Protein AF-A0A821SKN1-F1 (afdb_monomer)

Organism: NCBI:txid345717

Sequence (103 aa):
MKLEERPFDKVLLDYYMDLTEGKFTIPIIHAIRTGKGEAVSSILKQRTTNLDLKRYCVSLLEGLGSLEYTRKIIRDLEAHLRSEIRRLGGNPLMDAVLDQYRV

Secondary structure (DSSP, 8-state):
------HHHHHHHTTTHHHHHT---HHHHHHHHTT--HHHHHHHHTT---HHHHHHHHHHHHHTTHHHHHHHHHHHHHHHHHHHHHHTT--HHHHHHHHHT--

Radius of gyration: 18.53 Å; Cα contacts (8 Å, |Δi|>4): 75; chains: 1; bounding box: 37×19×65 Å

pLDDT: mean 88.81, std 14.24, range [37.12, 98.19]

Mean predicted aligned error: 6.54 Å

Nearest PDB structures (foldseek):
  2q80-assembly1_D  TM=9.746E-01  e=7.724E-05  Homo sapiens
  2q80-assembly1_F  TM=8.797E-01  e=4.209E-05  Homo sapiens
  6r4v-assembly1_E  TM=8.839E-01  e=5.547E-05  Homo sapiens
  6r4v-assembly1_F  TM=9.646E-01  e=1.868E-04  Homo sapiens
  6r4v-assembly1_A  TM=9.672E-01  e=5.633E-04  Homo sapiens

Structure (mmCIF, N/CA/C/O backbone):
data_AF-A0A821SKN1-F1
#
_entry.id   AF-A0A821SKN1-F1
#
loop_
_atom_site.group_PDB
_atom_site.id
_atom_site.type_symbol
_atom_site.label_atom_id
_atom_site.label_alt_id
_atom_site.label_comp_id
_atom_site.label_asym_id
_atom_site.label_entity_id
_atom_site.label_seq_id
_atom_site.pdbx_PDB_ins_code
_atom_site.Cartn_x
_atom_site.Cartn_y
_atom_site.Cartn_z
_atom_site.occupancy
_atom_site.B_iso_or_equiv
_atom_site.auth_seq_id
_atom_site.auth_comp_id
_atom_site.auth_asym_id
_atom_site.auth_atom_id
_atom_site.pdbx_PDB_model_num
ATOM 1 N N . MET A 1 1 ? 10.696 -0.389 40.135 1.00 37.12 1 MET A N 1
ATOM 2 C CA . MET A 1 1 ? 11.145 -1.633 39.478 1.00 37.12 1 MET A CA 1
ATOM 3 C C . MET A 1 1 ? 10.963 -1.432 37.981 1.00 37.12 1 MET A C 1
ATOM 5 O O . MET A 1 1 ? 9.829 -1.419 37.524 1.00 37.12 1 MET A O 1
ATOM 9 N N . LYS A 1 2 ? 12.036 -1.096 37.251 1.00 41.16 2 LYS A N 1
ATOM 10 C CA . LYS A 1 2 ? 11.967 -0.942 35.791 1.00 41.16 2 LYS A CA 1
ATOM 11 C C . LYS A 1 2 ? 11.805 -2.347 35.215 1.00 41.16 2 LYS A C 1
ATOM 13 O O . LYS A 1 2 ? 12.663 -3.187 35.456 1.00 41.16 2 LYS A O 1
ATOM 18 N N . LEU A 1 3 ? 10.678 -2.608 34.562 1.00 49.41 3 LEU A N 1
ATOM 19 C CA . LEU A 1 3 ? 10.502 -3.818 33.769 1.00 49.41 3 LEU A CA 1
ATOM 20 C C . LEU A 1 3 ? 11.502 -3.714 32.616 1.00 49.41 3 LEU A C 1
ATOM 22 O O . LEU A 1 3 ? 11.364 -2.840 31.764 1.00 49.41 3 LEU A O 1
ATOM 26 N N . GLU A 1 4 ? 12.557 -4.523 32.649 1.00 54.09 4 GLU A N 1
ATOM 27 C CA . GLU A 1 4 ? 13.433 -4.688 31.494 1.00 54.09 4 GLU A CA 1
ATOM 28 C C . GLU A 1 4 ? 12.619 -5.377 30.394 1.00 54.09 4 GLU A C 1
ATOM 30 O O . GLU A 1 4 ? 12.164 -6.511 30.554 1.00 54.09 4 GLU A O 1
ATOM 35 N N . GLU A 1 5 ? 12.364 -4.647 29.308 1.00 55.06 5 GLU A N 1
ATOM 36 C CA . GLU A 1 5 ? 11.659 -5.153 28.130 1.00 55.06 5 GLU A CA 1
ATOM 37 C C . GLU A 1 5 ? 12.437 -6.331 27.532 1.00 55.06 5 GLU A C 1
ATOM 39 O O . GLU A 1 5 ? 13.646 -6.237 27.295 1.00 55.06 5 GLU A O 1
ATOM 44 N N . ARG A 1 6 ? 11.763 -7.465 27.291 1.00 56.16 6 ARG A N 1
ATOM 45 C CA . ARG A 1 6 ? 12.437 -8.644 26.740 1.00 56.16 6 ARG A CA 1
ATOM 46 C C . ARG A 1 6 ? 12.810 -8.379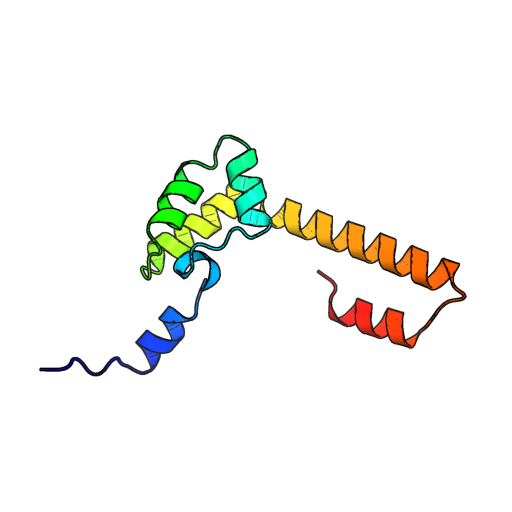 25.277 1.00 56.16 6 ARG A C 1
ATOM 48 O O . ARG A 1 6 ? 12.047 -7.728 24.567 1.00 56.16 6 ARG A O 1
ATOM 55 N N . PRO A 1 7 ? 13.923 -8.935 24.765 1.00 55.56 7 PRO A N 1
ATOM 56 C CA . PRO A 1 7 ? 14.363 -8.714 23.381 1.00 55.56 7 PRO A CA 1
ATOM 57 C C . PRO A 1 7 ? 13.280 -9.001 22.326 1.00 55.56 7 PRO A C 1
ATOM 59 O O . PRO A 1 7 ? 13.195 -8.306 21.318 1.00 55.56 7 PRO A O 1
ATOM 62 N N . PHE A 1 8 ? 12.415 -9.987 22.588 1.00 56.28 8 PHE A N 1
ATOM 63 C CA . PHE A 1 8 ? 11.263 -10.328 21.747 1.00 56.28 8 PHE A CA 1
ATOM 64 C C . PHE A 1 8 ? 10.155 -9.264 21.743 1.00 56.28 8 PHE A C 1
ATOM 66 O O . PHE A 1 8 ? 9.527 -9.056 20.705 1.00 56.28 8 PHE A O 1
ATOM 73 N N . ASP A 1 9 ? 9.936 -8.570 22.863 1.00 55.41 9 ASP A N 1
ATOM 74 C CA . ASP A 1 9 ? 8.920 -7.515 22.977 1.00 55.41 9 ASP A CA 1
ATOM 75 C C . ASP A 1 9 ? 9.283 -6.323 22.071 1.00 55.41 9 ASP A C 1
ATOM 77 O O . ASP A 1 9 ? 8.412 -5.700 21.464 1.00 55.41 9 ASP A O 1
ATOM 81 N N . LYS A 1 10 ? 10.588 -6.081 21.884 1.00 57.81 10 LYS A N 1
ATOM 82 C CA . LYS A 1 10 ? 11.123 -5.048 20.990 1.00 57.81 10 LYS A CA 1
ATOM 83 C C . LYS A 1 10 ? 10.910 -5.375 19.507 1.00 57.81 10 LYS A C 1
ATOM 85 O O . LYS A 1 10 ? 10.493 -4.515 18.746 1.00 57.81 10 LYS A O 1
ATOM 90 N N . VAL A 1 11 ? 11.114 -6.633 19.107 1.00 59.44 11 VAL A N 1
ATOM 91 C CA . VAL A 1 11 ? 10.916 -7.076 17.711 1.00 59.44 11 VAL A CA 1
ATOM 92 C C . VAL A 1 11 ? 9.446 -6.991 17.291 1.00 59.44 11 VAL A C 1
ATOM 94 O O . VAL A 1 11 ? 9.147 -6.656 16.150 1.00 59.44 11 VAL A O 1
ATOM 97 N N . LEU A 1 12 ? 8.507 -7.273 18.198 1.00 59.38 12 LEU A N 1
ATOM 98 C CA . LEU A 1 12 ? 7.072 -7.143 17.916 1.00 59.38 12 LEU A CA 1
ATOM 99 C C . LEU A 1 12 ? 6.602 -5.683 17.879 1.00 59.38 12 LEU A C 1
ATOM 101 O O . LEU A 1 12 ? 5.630 -5.378 17.181 1.00 59.38 12 LEU A O 1
ATOM 105 N N . LEU A 1 13 ? 7.297 -4.782 18.581 1.00 62.22 13 LEU A N 1
ATOM 106 C CA . LEU A 1 13 ? 7.052 -3.342 18.502 1.00 62.22 13 LEU A CA 1
ATOM 107 C C . LEU A 1 13 ? 7.288 -2.812 17.078 1.00 62.22 13 LEU A C 1
ATOM 109 O O . LEU A 1 13 ? 6.498 -1.994 16.600 1.00 62.22 13 LEU A O 1
ATOM 113 N N . ASP A 1 14 ? 8.295 -3.357 16.390 1.00 73.44 14 ASP A N 1
ATOM 114 C CA . ASP A 1 14 ? 8.714 -2.952 15.042 1.00 73.44 14 ASP A CA 1
ATOM 115 C C . ASP A 1 14 ? 7.737 -3.386 13.926 1.00 73.44 14 ASP A C 1
ATOM 117 O O . ASP A 1 14 ? 7.838 -2.927 12.785 1.00 73.44 14 ASP A O 1
ATOM 121 N N . TYR A 1 15 ? 6.739 -4.231 14.218 1.00 84.31 15 TYR A N 1
ATOM 122 C CA . TYR A 1 15 ? 5.717 -4.590 13.231 1.00 84.31 15 TYR A CA 1
ATOM 123 C C . TYR A 1 15 ? 4.660 -3.494 13.082 1.00 84.31 15 TYR A C 1
ATOM 125 O O . TYR A 1 15 ? 4.100 -2.977 14.057 1.00 84.31 15 TYR A O 1
ATOM 133 N N . TYR A 1 16 ? 4.326 -3.198 11.824 1.00 91.75 16 TYR A N 1
ATOM 134 C CA . TYR A 1 16 ? 3.323 -2.202 11.444 1.00 91.75 16 TYR A CA 1
ATOM 135 C C . TYR A 1 16 ? 3.595 -0.818 12.051 1.00 91.75 16 TYR A C 1
ATOM 137 O O . TYR A 1 16 ? 2.677 -0.143 12.517 1.00 91.75 16 TYR A O 1
ATOM 145 N N . MET A 1 17 ? 4.863 -0.397 12.053 1.00 93.06 17 MET A N 1
ATOM 146 C CA . MET A 1 17 ? 5.307 0.893 12.597 1.00 93.06 17 MET A CA 1
ATOM 147 C C . MET A 1 17 ? 4.510 2.081 12.063 1.00 93.06 17 MET A C 1
ATOM 149 O O . MET A 1 17 ? 4.156 2.967 12.834 1.00 93.06 17 MET A O 1
ATOM 153 N N . ASP A 1 18 ? 4.118 2.056 10.790 1.00 92.44 18 ASP A N 1
ATOM 154 C CA . ASP A 1 18 ? 3.296 3.118 10.208 1.00 92.44 18 ASP A CA 1
ATOM 155 C C . ASP A 1 18 ? 1.926 3.267 10.894 1.00 92.44 18 ASP A C 1
ATOM 157 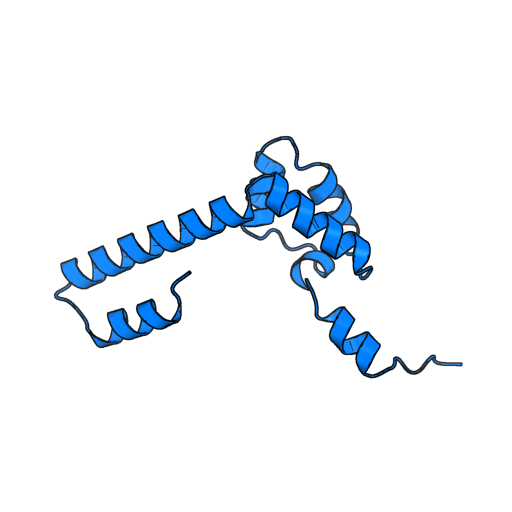O O . ASP A 1 18 ? 1.412 4.382 11.002 1.00 92.44 18 ASP A O 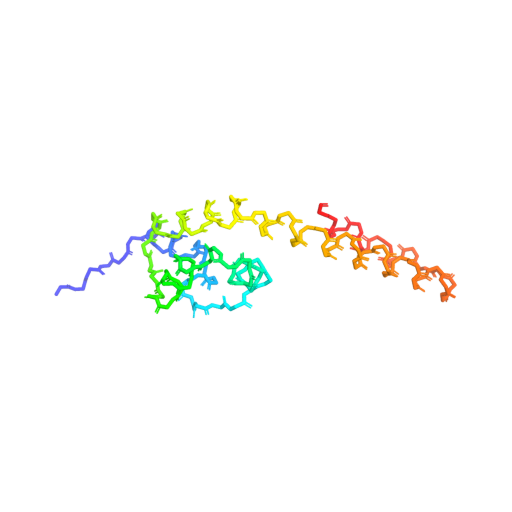1
ATOM 161 N N . LEU A 1 19 ? 1.356 2.174 11.420 1.00 93.69 19 LEU A N 1
ATOM 162 C CA . LEU A 1 19 ? 0.132 2.217 12.225 1.00 93.69 19 LEU A CA 1
ATOM 163 C C . LEU A 1 19 ? 0.394 2.801 13.616 1.00 93.69 19 LEU A C 1
ATOM 165 O O . LEU A 1 19 ? -0.417 3.589 14.100 1.00 93.69 19 LEU A O 1
ATOM 169 N N . THR A 1 20 ? 1.524 2.449 14.241 1.00 92.75 20 THR A N 1
ATOM 170 C CA . THR A 1 20 ? 1.938 3.017 15.536 1.00 92.75 20 THR A CA 1
ATOM 171 C C . THR A 1 20 ? 2.159 4.524 15.425 1.00 92.75 20 THR A C 1
ATOM 173 O O . THR A 1 20 ? 1.703 5.292 16.264 1.00 92.75 20 THR A O 1
ATOM 176 N N . GLU A 1 21 ? 2.844 4.969 14.374 1.00 92.44 21 GLU A N 1
ATOM 177 C CA . GLU A 1 21 ? 3.138 6.384 14.140 1.00 92.44 21 GLU A CA 1
ATOM 178 C C . GLU A 1 21 ? 1.892 7.186 13.729 1.00 92.44 21 GLU A C 1
ATOM 180 O O . GLU A 1 21 ? 1.836 8.407 13.908 1.00 92.44 21 GLU A O 1
ATOM 185 N N . GLY A 1 22 ? 0.867 6.510 13.204 1.00 91.94 22 GLY A N 1
ATOM 186 C CA . GLY A 1 22 ? -0.337 7.151 12.688 1.00 91.94 22 GLY A CA 1
ATOM 187 C C . GLY A 1 22 ? -0.150 7.735 11.284 1.00 91.94 22 GLY A C 1
ATOM 188 O O . GLY A 1 22 ? -0.749 8.762 10.962 1.00 91.94 22 GLY A O 1
ATOM 189 N N . LYS A 1 23 ? 0.718 7.136 10.460 1.00 94.81 23 LYS A N 1
ATOM 190 C CA . LYS A 1 23 ? 1.042 7.626 9.115 1.00 94.81 23 LYS A CA 1
ATOM 191 C C . LYS A 1 23 ? -0.111 7.401 8.141 1.00 94.81 23 LYS A C 1
ATOM 193 O O . LYS A 1 23 ? -0.721 6.338 8.093 1.00 94.81 23 LYS A O 1
ATOM 198 N N . PHE A 1 24 ? -0.343 8.387 7.281 1.00 94.19 24 PHE A N 1
ATOM 199 C CA . PHE A 1 24 ? -1.306 8.298 6.184 1.00 94.19 24 PHE A CA 1
ATOM 200 C C . PHE A 1 24 ? -0.638 7.715 4.936 1.00 94.19 24 PHE A C 1
ATOM 202 O O . PHE A 1 24 ? -0.302 8.432 3.997 1.00 94.19 24 PHE A O 1
ATOM 209 N N . THR A 1 25 ? -0.411 6.403 4.934 1.00 96.12 25 THR A N 1
ATOM 210 C CA . THR A 1 25 ? 0.128 5.687 3.767 1.00 96.12 25 THR A CA 1
ATOM 211 C C . THR A 1 25 ? -0.939 5.512 2.678 1.00 96.12 25 THR A C 1
ATOM 213 O O . THR A 1 25 ? -2.135 5.639 2.943 1.00 96.12 25 THR A O 1
ATOM 216 N N . ILE A 1 26 ? -0.532 5.201 1.439 1.00 96.62 26 ILE A N 1
ATOM 217 C CA . ILE A 1 26 ? -1.453 4.977 0.305 1.00 96.62 26 ILE A CA 1
ATOM 218 C C . ILE A 1 26 ? -2.625 4.035 0.645 1.00 96.62 26 ILE A C 1
ATOM 220 O O . ILE A 1 26 ? -3.769 4.445 0.419 1.00 96.62 26 ILE A O 1
ATOM 224 N N . PRO A 1 27 ? -2.417 2.832 1.222 1.00 96.31 27 PRO A N 1
ATOM 225 C CA . PRO A 1 27 ? -3.539 1.953 1.549 1.00 96.31 27 PRO A CA 1
ATOM 226 C C . PRO A 1 27 ? -4.479 2.547 2.611 1.00 96.31 27 PRO A C 1
ATOM 228 O O . PRO A 1 27 ? -5.690 2.331 2.548 1.00 96.31 27 PRO A O 1
ATOM 231 N N . ILE A 1 28 ? -3.963 3.340 3.553 1.00 96.00 28 ILE A N 1
ATOM 232 C CA . ILE A 1 28 ? -4.767 4.011 4.586 1.00 96.00 28 ILE A CA 1
ATOM 233 C C . ILE A 1 28 ? -5.590 5.150 3.988 1.00 96.00 28 ILE A C 1
ATOM 235 O O . ILE A 1 28 ? -6.789 5.245 4.245 1.00 96.00 28 ILE A O 1
ATOM 239 N N . ILE A 1 29 ? -4.971 5.990 3.154 1.00 95.75 29 ILE A N 1
ATOM 240 C CA . ILE A 1 29 ? -5.662 7.070 2.439 1.00 95.75 29 ILE A CA 1
ATOM 241 C C . ILE A 1 29 ? -6.782 6.486 1.576 1.00 95.75 29 ILE A C 1
ATOM 243 O O . ILE A 1 29 ? -7.900 7.001 1.599 1.00 95.75 29 ILE A O 1
ATOM 247 N N . HIS A 1 30 ? -6.499 5.406 0.841 1.00 96.38 30 HIS A N 1
ATOM 248 C CA . HIS A 1 30 ? -7.508 4.705 0.056 1.00 96.38 30 HIS A CA 1
ATOM 249 C C . HIS A 1 30 ? -8.651 4.205 0.948 1.00 96.38 30 HIS A C 1
ATOM 251 O O . HIS A 1 30 ? -9.801 4.557 0.705 1.00 96.38 30 HIS A O 1
ATOM 257 N N . ALA A 1 31 ? -8.350 3.478 2.030 1.00 95.69 31 ALA A N 1
ATOM 258 C CA . ALA A 1 31 ? -9.367 2.950 2.942 1.00 95.69 31 ALA A CA 1
ATOM 259 C C . ALA A 1 31 ? -10.291 4.045 3.496 1.00 95.69 31 ALA A C 1
ATOM 261 O O . ALA A 1 31 ? -11.511 3.898 3.443 1.00 95.69 31 ALA A O 1
ATOM 262 N N . ILE A 1 32 ? -9.735 5.166 3.965 1.00 93.12 32 ILE A N 1
ATOM 263 C CA . ILE A 1 32 ? -10.514 6.301 4.484 1.00 93.12 32 ILE A CA 1
ATOM 264 C C . ILE A 1 32 ? -11.431 6.879 3.395 1.00 93.12 32 ILE A C 1
ATOM 266 O O . ILE A 1 32 ? -12.590 7.190 3.660 1.00 93.12 32 ILE A O 1
ATOM 270 N N . ARG A 1 33 ? -10.951 6.969 2.149 1.00 92.69 33 ARG A N 1
ATOM 271 C CA . ARG A 1 33 ? -11.718 7.518 1.019 1.00 92.69 33 ARG A CA 1
ATOM 272 C C . ARG A 1 33 ? -12.799 6.584 0.471 1.00 92.69 33 ARG A C 1
ATOM 274 O O . ARG A 1 33 ? -13.717 7.070 -0.177 1.00 92.69 33 ARG A O 1
ATOM 281 N N . THR A 1 34 ? -12.745 5.280 0.749 1.00 87.25 34 THR A N 1
ATOM 282 C CA . THR A 1 34 ? -13.790 4.321 0.320 1.00 87.25 34 THR A CA 1
ATOM 283 C C . THR A 1 34 ? -15.110 4.439 1.101 1.00 87.25 34 THR A C 1
ATOM 285 O O . THR A 1 34 ? -16.059 3.715 0.807 1.00 87.25 34 THR A O 1
ATOM 288 N N . GLY A 1 35 ? -15.192 5.309 2.118 1.00 74.38 35 GLY A N 1
ATOM 289 C CA . GLY A 1 35 ? -16.404 5.527 2.925 1.00 74.38 35 GLY A CA 1
ATOM 290 C C . GLY A 1 35 ? -16.697 4.433 3.962 1.00 74.38 35 GLY A C 1
ATOM 291 O O . GLY A 1 35 ? -17.620 4.570 4.756 1.00 74.38 35 GLY A O 1
ATOM 292 N N . LYS A 1 36 ? -15.894 3.361 3.995 1.00 78.62 36 LYS A N 1
ATOM 293 C CA . LYS A 1 36 ? -15.965 2.268 4.985 1.00 78.62 36 LYS A CA 1
ATOM 294 C C . LYS A 1 36 ? -14.736 2.225 5.912 1.00 78.62 36 LYS A C 1
ATOM 296 O O . LYS A 1 36 ? -14.524 1.250 6.627 1.00 78.62 36 LYS A O 1
ATOM 301 N N . GLY A 1 37 ? -13.919 3.280 5.899 1.00 82.75 37 GLY A N 1
ATOM 302 C CA . GLY A 1 37 ? -12.638 3.368 6.608 1.00 82.75 37 GLY A CA 1
ATOM 303 C C . GLY A 1 37 ? -12.687 3.959 8.021 1.00 82.75 37 GLY A C 1
ATOM 304 O O . GLY A 1 37 ? -11.627 4.208 8.590 1.00 82.75 37 GLY A O 1
ATOM 305 N N . GLU A 1 38 ? -13.864 4.193 8.610 1.00 91.50 38 GLU A N 1
ATOM 306 C CA . GLU A 1 38 ? -13.982 4.808 9.948 1.00 91.50 38 GLU A CA 1
ATOM 307 C C . GLU A 1 38 ? -13.256 4.004 11.037 1.00 91.50 38 GLU A C 1
ATOM 309 O O . GLU A 1 38 ? -12.590 4.570 11.909 1.00 91.50 38 GLU A O 1
ATOM 314 N N . ALA A 1 39 ? -13.303 2.671 10.944 1.00 92.94 39 ALA A N 1
ATOM 315 C CA . ALA A 1 39 ? -12.564 1.783 11.837 1.00 92.94 39 ALA A CA 1
ATOM 316 C C . ALA A 1 39 ? -11.042 1.940 11.667 1.00 92.94 39 ALA A C 1
ATOM 318 O O . ALA A 1 39 ? -10.323 2.046 12.658 1.00 92.94 39 ALA A O 1
ATOM 319 N N . VAL A 1 40 ? -10.557 2.048 10.424 1.00 94.50 40 VAL A N 1
ATOM 320 C CA . VAL A 1 40 ? -9.136 2.297 10.122 1.00 94.50 40 VAL A CA 1
ATOM 321 C C . VAL A 1 40 ? -8.701 3.651 10.692 1.00 94.50 40 VAL A C 1
ATOM 323 O O . VAL A 1 40 ? -7.673 3.727 11.359 1.00 94.50 40 VAL A O 1
ATOM 326 N N . SER A 1 41 ? -9.505 4.706 10.511 1.00 93.75 41 SER A N 1
ATOM 327 C CA . SER A 1 41 ? -9.227 6.038 11.072 1.00 93.75 41 SER A CA 1
ATOM 328 C C . SER A 1 41 ? -9.181 6.019 12.602 1.00 93.75 41 SER A C 1
ATOM 330 O O . SER A 1 41 ? -8.279 6.593 13.212 1.00 93.75 41 SER A O 1
ATOM 332 N N . SER A 1 42 ? -10.129 5.320 13.228 1.00 94.50 42 SER A N 1
ATOM 333 C CA . SER A 1 42 ? -10.218 5.191 14.684 1.00 94.50 42 SER A CA 1
ATOM 334 C C . SER A 1 42 ? -9.013 4.461 15.271 1.00 94.50 42 SER A C 1
ATOM 336 O O . SER A 1 42 ? -8.467 4.912 16.274 1.00 94.50 42 SER A O 1
ATOM 338 N N . ILE A 1 43 ? -8.565 3.375 14.634 1.00 94.19 43 ILE A N 1
ATOM 339 C CA . ILE A 1 43 ? -7.363 2.641 15.054 1.00 94.19 43 ILE A CA 1
ATOM 340 C C . ILE A 1 43 ? -6.109 3.501 14.848 1.00 94.19 43 ILE A C 1
ATOM 342 O O . ILE A 1 43 ? -5.272 3.587 15.743 1.00 94.19 43 ILE A O 1
ATOM 346 N N . LEU A 1 44 ? -5.992 4.192 13.709 1.00 95.06 44 LEU A N 1
ATOM 347 C CA . LEU A 1 44 ? -4.826 5.021 13.394 1.00 95.06 44 LEU A CA 1
ATOM 348 C C . LEU A 1 44 ? -4.641 6.183 14.383 1.00 95.06 44 LEU A C 1
ATOM 350 O O . LEU A 1 44 ? -3.521 6.484 14.792 1.00 95.06 44 LEU A O 1
ATOM 354 N N . LYS A 1 45 ? -5.741 6.812 14.819 1.00 94.44 45 LYS A N 1
ATOM 355 C CA . LYS A 1 45 ? -5.723 7.887 15.828 1.00 94.44 45 LYS A CA 1
ATOM 356 C C . LYS A 1 45 ? -5.224 7.417 17.195 1.00 94.44 45 LYS A C 1
ATOM 358 O O . LYS A 1 45 ? -4.678 8.227 17.938 1.00 94.44 45 LYS A O 1
ATOM 363 N N . GLN A 1 46 ? -5.395 6.136 17.526 1.00 94.25 46 GLN A N 1
ATOM 364 C CA . GLN A 1 46 ? -4.961 5.580 18.812 1.00 94.25 46 GLN A CA 1
ATOM 365 C C . GLN A 1 46 ? -3.445 5.409 18.909 1.00 94.25 46 GLN A C 1
ATOM 367 O O . GLN A 1 46 ? -2.951 5.254 20.023 1.00 94.25 46 GLN A O 1
ATOM 372 N N . ARG A 1 47 ? -2.712 5.409 17.780 1.00 92.75 47 ARG A N 1
ATOM 373 C CA . ARG A 1 47 ? -1.253 5.176 17.754 1.00 92.75 47 ARG A CA 1
ATOM 374 C 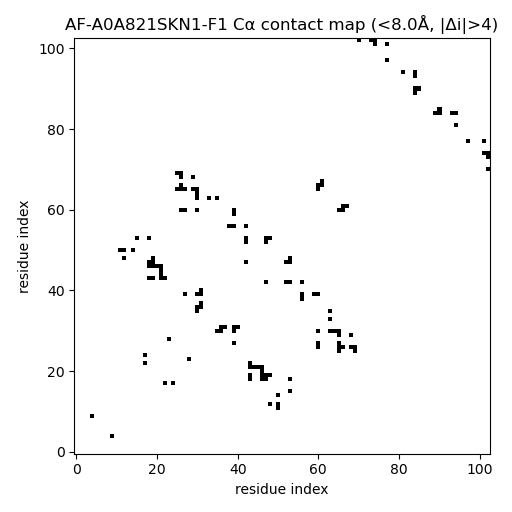C . ARG A 1 47 ? -0.851 3.950 18.581 1.00 92.75 47 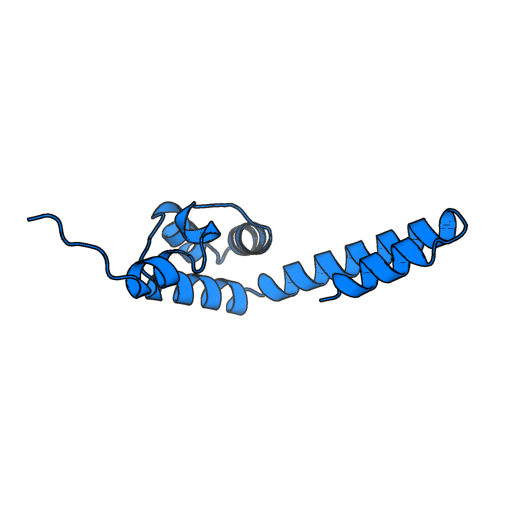ARG A C 1
ATOM 376 O O . ARG A 1 47 ? 0.078 3.973 19.385 1.00 92.75 47 ARG A O 1
ATOM 383 N N . THR A 1 48 ? -1.639 2.887 18.437 1.00 90.00 48 THR A N 1
ATOM 384 C CA . THR A 1 48 ? -1.576 1.729 19.326 1.00 90.00 48 THR A CA 1
ATOM 385 C C . THR A 1 48 ? -0.329 0.887 19.073 1.00 90.00 48 THR A C 1
ATOM 387 O O . THR A 1 48 ? 0.068 0.659 17.930 1.00 90.00 48 THR A O 1
ATOM 390 N N . THR A 1 49 ? 0.266 0.368 20.146 1.00 90.38 49 THR A N 1
ATOM 391 C CA . THR A 1 49 ? 1.319 -0.656 20.091 1.00 90.38 49 THR A CA 1
ATOM 392 C C . THR A 1 49 ? 0.748 -2.076 20.144 1.00 90.38 49 THR A C 1
ATOM 394 O O . THR A 1 49 ? 1.489 -3.035 19.945 1.00 90.38 49 THR A O 1
ATOM 397 N N . ASN A 1 50 ? -0.567 -2.228 20.359 1.00 91.31 50 ASN A N 1
ATOM 398 C CA . ASN A 1 50 ? -1.235 -3.524 20.436 1.00 91.31 50 ASN A CA 1
ATOM 399 C C . ASN A 1 50 ? -1.211 -4.238 19.071 1.00 91.31 50 ASN A C 1
ATOM 401 O O . ASN A 1 50 ? -1.776 -3.757 18.085 1.00 91.31 50 ASN A O 1
ATOM 405 N N . LEU A 1 51 ? -0.570 -5.408 19.029 1.00 91.44 51 LEU A N 1
ATOM 406 C CA . LEU A 1 51 ? -0.376 -6.179 17.803 1.00 91.44 51 LEU A CA 1
ATOM 407 C C . LEU A 1 51 ? -1.686 -6.712 17.205 1.00 91.44 51 LEU A C 1
ATOM 409 O O . LEU A 1 51 ? -1.811 -6.755 15.982 1.00 91.44 51 LEU A O 1
ATOM 413 N N . ASP A 1 52 ? -2.665 -7.080 18.028 1.00 92.31 52 ASP A N 1
ATOM 414 C CA . ASP A 1 52 ? -3.949 -7.605 17.555 1.00 92.31 52 ASP A CA 1
ATOM 415 C C . ASP A 1 52 ? -4.773 -6.513 16.871 1.00 92.31 52 ASP A C 1
ATOM 417 O O . ASP A 1 52 ? -5.311 -6.730 15.786 1.00 92.31 52 ASP A O 1
ATOM 421 N N . LEU A 1 53 ? -4.787 -5.298 17.433 1.00 93.12 53 LEU A N 1
ATOM 422 C CA . LEU A 1 53 ? -5.409 -4.141 16.782 1.00 93.12 53 LEU A CA 1
ATOM 423 C C . LEU A 1 53 ? -4.704 -3.771 15.473 1.00 93.12 53 LEU A C 1
ATOM 425 O O . LEU A 1 53 ? -5.371 -3.426 14.496 1.00 93.12 53 LEU A O 1
ATOM 429 N N . LYS A 1 54 ? -3.371 -3.879 15.418 1.00 93.62 54 LYS A N 1
ATOM 430 C CA . LYS A 1 54 ? -2.607 -3.672 14.179 1.00 93.62 54 LYS A CA 1
ATOM 431 C C . LYS A 1 54 ? -2.970 -4.713 13.115 1.00 93.62 54 LYS A C 1
ATOM 433 O O . LYS A 1 54 ? -3.257 -4.342 11.981 1.00 93.62 54 LYS A O 1
ATOM 438 N N . ARG A 1 55 ? -3.025 -6.000 13.479 1.00 94.88 55 ARG A N 1
ATOM 439 C CA . ARG A 1 55 ? -3.445 -7.093 12.580 1.00 94.88 55 ARG A CA 1
ATOM 440 C C . ARG A 1 55 ? -4.876 -6.901 12.085 1.00 94.88 55 ARG A C 1
ATOM 442 O O . ARG A 1 55 ? -5.134 -7.072 10.898 1.00 94.88 55 ARG A O 1
ATOM 449 N N . TYR A 1 56 ? -5.780 -6.492 12.970 1.00 95.31 56 TYR A N 1
ATOM 450 C CA . TYR A 1 56 ? -7.155 -6.169 12.604 1.00 95.31 56 TYR A CA 1
ATOM 451 C C . TYR A 1 56 ? -7.231 -4.978 11.639 1.00 95.31 56 TYR A C 1
ATOM 453 O O . TYR A 1 56 ? -7.968 -5.015 10.661 1.00 95.31 56 TYR A O 1
ATOM 461 N N . CYS A 1 57 ? -6.422 -3.936 11.843 1.00 95.62 57 CYS A N 1
ATOM 462 C CA . CYS A 1 57 ? -6.331 -2.832 10.888 1.00 95.62 57 CYS A CA 1
ATOM 463 C C . CYS A 1 57 ? -5.892 -3.320 9.498 1.00 95.62 57 CYS A C 1
ATOM 465 O O . CYS A 1 57 ? -6.480 -2.929 8.494 1.00 95.62 57 CYS A O 1
ATOM 467 N N . VAL A 1 58 ? -4.909 -4.223 9.429 1.00 95.69 58 VAL A N 1
ATOM 468 C CA . VAL A 1 58 ? -4.453 -4.808 8.159 1.00 95.69 58 VAL A CA 1
ATOM 469 C C . VAL A 1 58 ? -5.551 -5.631 7.483 1.00 95.69 58 VAL A C 1
ATOM 471 O O . VAL A 1 58 ? -5.767 -5.454 6.285 1.00 95.69 58 VAL A O 1
ATOM 474 N N . SER A 1 59 ? -6.305 -6.452 8.220 1.00 96.00 59 SER A N 1
ATOM 475 C CA . SER A 1 59 ? -7.414 -7.214 7.626 1.00 96.00 59 SER A CA 1
ATOM 476 C C . SER A 1 59 ? -8.543 -6.309 7.116 1.00 96.00 59 SER A C 1
ATOM 478 O O . SER A 1 59 ? -9.147 -6.598 6.082 1.00 96.00 59 SER A O 1
ATOM 480 N N . LEU A 1 60 ? -8.789 -5.166 7.769 1.00 95.75 60 LEU A N 1
ATOM 481 C CA . LEU A 1 60 ? -9.685 -4.132 7.240 1.00 95.75 60 LEU A CA 1
ATOM 482 C C . LEU A 1 60 ? -9.155 -3.552 5.921 1.00 95.75 60 LEU A C 1
ATOM 4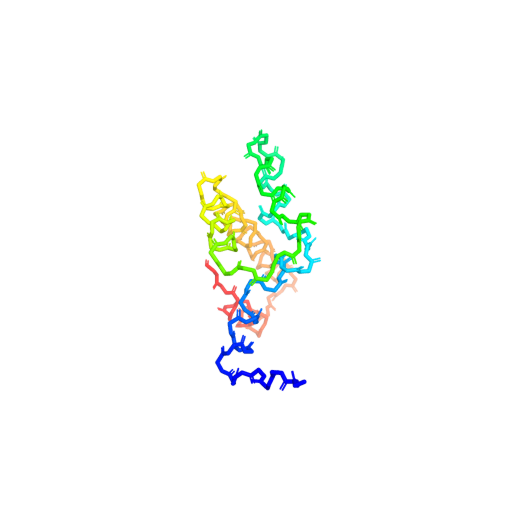84 O O . LEU A 1 60 ? -9.919 -3.414 4.968 1.00 95.75 60 LEU A O 1
ATOM 488 N N . LEU A 1 61 ? -7.859 -3.231 5.835 1.00 96.69 61 LEU A N 1
ATOM 489 C CA . LEU A 1 61 ? -7.243 -2.730 4.598 1.00 96.69 61 LEU A CA 1
ATOM 490 C C . LEU A 1 61 ? -7.350 -3.744 3.448 1.00 96.69 61 LEU A C 1
ATOM 492 O O . LEU A 1 61 ? -7.589 -3.347 2.306 1.00 96.69 61 LEU A O 1
ATOM 496 N N . GLU A 1 62 ? -7.195 -5.035 3.738 1.00 95.81 62 GLU A N 1
ATOM 497 C CA . GLU A 1 62 ? -7.388 -6.121 2.773 1.00 95.81 62 GLU A CA 1
ATOM 498 C C . GLU A 1 62 ? -8.844 -6.230 2.319 1.00 95.81 62 GLU A C 1
ATOM 500 O O . GLU A 1 62 ? -9.110 -6.216 1.117 1.00 95.81 62 GLU A O 1
ATOM 505 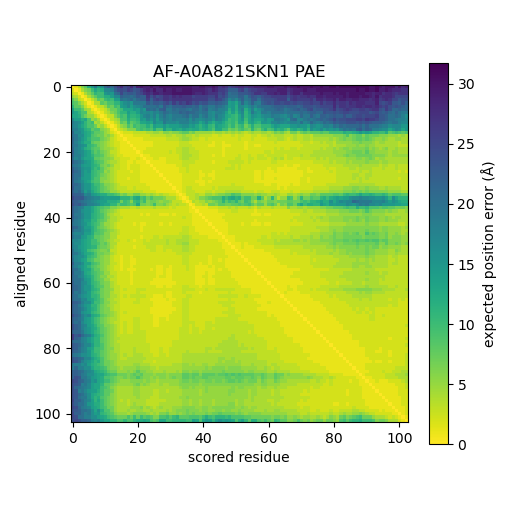N N . GLY A 1 63 ? -9.793 -6.255 3.260 1.00 95.25 63 GLY A N 1
ATOM 506 C CA . GLY A 1 63 ? -11.225 -6.335 2.960 1.00 95.25 63 GLY A CA 1
ATOM 507 C C . GLY A 1 63 ? -11.763 -5.128 2.182 1.00 95.25 63 GLY A C 1
ATOM 508 O O . GLY A 1 63 ? -12.719 -5.256 1.420 1.00 95.25 63 GLY A O 1
ATOM 509 N N . LEU A 1 64 ? -11.128 -3.961 2.327 1.00 95.75 64 LEU A N 1
ATOM 510 C CA . LEU A 1 64 ? -11.431 -2.748 1.558 1.00 95.75 64 LEU A CA 1
ATOM 511 C C . LEU A 1 64 ? -10.716 -2.691 0.198 1.00 95.75 64 LEU A C 1
ATOM 513 O O . LEU A 1 64 ? -10.886 -1.723 -0.543 1.00 95.75 64 LEU A O 1
ATOM 517 N N . GLY A 1 65 ? -9.895 -3.692 -0.134 1.00 96.12 65 GLY A N 1
ATOM 518 C CA . GLY A 1 65 ? -9.124 -3.731 -1.376 1.00 96.12 65 GLY A CA 1
ATOM 519 C C . GLY A 1 65 ? -7.987 -2.706 -1.438 1.00 96.12 65 GLY A C 1
ATOM 520 O O . GLY A 1 65 ? -7.409 -2.495 -2.502 1.00 96.12 65 GLY A O 1
ATOM 521 N N . SER A 1 66 ? -7.627 -2.070 -0.320 1.00 96.94 66 SER A N 1
ATOM 522 C CA . SER A 1 66 ? -6.613 -1.009 -0.284 1.00 96.94 66 SER A CA 1
ATOM 523 C C . SER A 1 66 ? -5.208 -1.499 -0.612 1.00 96.94 66 SER A C 1
ATOM 525 O O . SER A 1 66 ? -4.424 -0.762 -1.217 1.00 96.94 66 SER A O 1
ATOM 527 N N . LEU A 1 67 ? -4.877 -2.737 -0.234 1.00 96.06 67 LEU A N 1
ATOM 528 C CA . LEU A 1 67 ? -3.590 -3.327 -0.605 1.00 96.06 67 LEU A CA 1
ATOM 529 C C .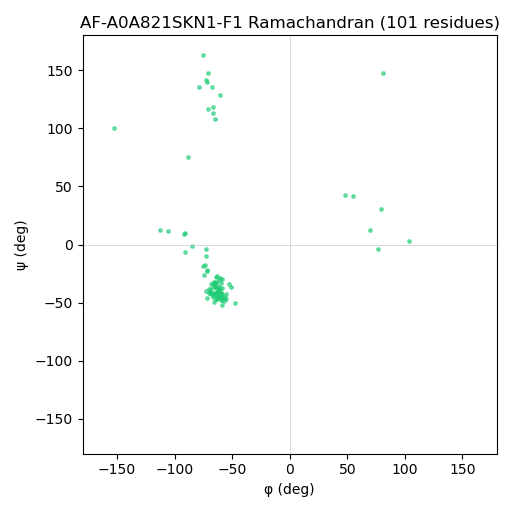 LEU A 1 67 ? -3.523 -3.587 -2.112 1.00 96.06 67 LEU A C 1
ATOM 531 O O . LEU A 1 67 ? -2.526 -3.237 -2.739 1.00 96.06 67 LEU A O 1
ATOM 535 N N . GLU A 1 68 ? -4.593 -4.112 -2.714 1.00 96.75 68 GLU A N 1
ATOM 536 C CA . GLU A 1 68 ? -4.618 -4.347 -4.162 1.00 96.75 68 GLU A CA 1
ATOM 537 C C . GLU A 1 68 ? -4.632 -3.040 -4.957 1.00 96.75 68 GLU A C 1
ATOM 539 O O . GLU A 1 68 ? -3.907 -2.909 -5.941 1.00 96.75 68 GLU A O 1
ATOM 544 N N . TYR A 1 69 ? -5.358 -2.028 -4.481 1.00 96.75 69 TYR A N 1
ATOM 545 C CA . TYR A 1 69 ? -5.291 -0.679 -5.036 1.00 96.75 69 TYR A CA 1
ATOM 546 C C . TYR A 1 69 ? -3.854 -0.131 -5.039 1.00 96.75 69 TYR A C 1
ATOM 548 O O . TYR A 1 69 ? -3.393 0.426 -6.035 1.00 96.75 69 TYR A O 1
ATOM 556 N N . THR A 1 70 ? -3.113 -0.346 -3.948 1.00 96.88 70 THR A N 1
ATOM 557 C CA . THR A 1 70 ? -1.707 0.071 -3.847 1.00 96.88 70 THR A CA 1
ATOM 558 C C . THR A 1 70 ? -0.823 -0.696 -4.834 1.00 96.88 70 THR A C 1
ATOM 560 O O . THR A 1 70 ? -0.015 -0.076 -5.524 1.00 96.88 70 THR A O 1
ATOM 563 N N . ARG A 1 71 ? -1.008 -2.019 -4.982 1.00 96.94 71 ARG A N 1
ATOM 564 C CA . ARG A 1 71 ? -0.286 -2.817 -5.994 1.00 96.94 71 ARG A CA 1
ATOM 565 C C . ARG A 1 71 ? -0.563 -2.323 -7.407 1.00 96.94 71 ARG A C 1
ATOM 567 O O . ARG A 1 71 ? 0.366 -2.209 -8.200 1.00 96.94 71 ARG A O 1
ATOM 574 N N . LYS A 1 72 ? -1.818 -1.979 -7.715 1.00 97.19 72 LYS A N 1
ATOM 575 C CA . LYS A 1 72 ? -2.184 -1.404 -9.012 1.00 97.19 72 LYS A CA 1
ATOM 576 C C . LYS A 1 72 ? -1.418 -0.106 -9.282 1.00 97.19 72 LYS A C 1
ATOM 578 O O . LYS A 1 72 ? -0.832 0.015 -10.350 1.00 97.19 72 LYS A O 1
ATOM 583 N N . ILE A 1 73 ? -1.364 0.817 -8.316 1.00 96.94 73 ILE A N 1
ATOM 584 C CA . ILE A 1 73 ? -0.587 2.062 -8.457 1.00 96.94 73 ILE A CA 1
ATOM 585 C C . ILE A 1 73 ? 0.881 1.761 -8.764 1.00 96.94 73 ILE A C 1
ATOM 587 O O . ILE A 1 73 ? 1.452 2.382 -9.655 1.00 96.94 73 ILE A O 1
ATOM 591 N N . ILE A 1 74 ? 1.494 0.812 -8.050 1.00 96.75 74 ILE A N 1
ATOM 592 C CA . ILE A 1 74 ? 2.905 0.470 -8.263 1.00 96.75 74 ILE A CA 1
ATOM 593 C C . ILE A 1 74 ? 3.123 -0.087 -9.676 1.00 96.75 74 ILE A C 1
ATOM 595 O O . ILE A 1 74 ? 4.036 0.363 -10.363 1.00 96.75 74 ILE A O 1
ATOM 599 N N . ARG A 1 75 ? 2.253 -0.990 -10.148 1.00 96.50 75 ARG A N 1
ATOM 600 C CA . ARG A 1 75 ? 2.319 -1.538 -11.516 1.00 96.50 75 ARG A CA 1
ATOM 601 C C . ARG A 1 75 ? 2.134 -0.458 -12.586 1.00 96.50 75 ARG A C 1
ATOM 603 O O . ARG A 1 75 ? 2.855 -0.455 -13.581 1.00 96.50 75 ARG A O 1
ATOM 610 N N . ASP A 1 76 ? 1.203 0.472 -12.377 1.00 96.88 76 ASP A N 1
ATOM 611 C CA . ASP A 1 76 ? 0.966 1.589 -13.299 1.00 96.88 76 ASP A CA 1
ATOM 612 C C . ASP A 1 76 ? 2.190 2.525 -13.358 1.00 96.88 76 ASP A C 1
ATOM 614 O O . ASP A 1 76 ? 2.607 2.944 -14.440 1.00 96.88 76 ASP A O 1
ATOM 618 N N . LEU A 1 77 ? 2.804 2.819 -12.204 1.00 97.06 77 LEU A N 1
ATOM 619 C CA . LEU A 1 77 ? 4.032 3.614 -12.118 1.00 97.06 77 LEU A CA 1
ATOM 620 C C . LEU A 1 77 ? 5.219 2.906 -12.777 1.00 97.06 77 LEU A C 1
ATOM 622 O O . LEU A 1 77 ? 5.964 3.547 -13.513 1.00 97.06 77 LEU A O 1
ATOM 626 N N . GLU A 1 78 ? 5.382 1.599 -12.566 1.00 96.44 78 GLU A N 1
ATOM 627 C CA . GLU A 1 78 ? 6.424 0.805 -13.223 1.00 96.44 78 GLU A CA 1
ATOM 628 C C . GLU A 1 78 ? 6.268 0.851 -14.749 1.00 96.44 78 GLU A C 1
ATOM 630 O O . GLU A 1 78 ? 7.226 1.137 -15.471 1.00 96.44 78 GLU A O 1
ATOM 635 N N . ALA A 1 79 ? 5.050 0.632 -15.254 1.00 96.25 79 ALA A N 1
ATOM 636 C CA . ALA A 1 79 ? 4.765 0.689 -16.684 1.00 96.25 79 ALA A CA 1
ATOM 637 C C . ALA A 1 79 ? 5.084 2.071 -17.274 1.00 96.25 79 ALA A C 1
ATOM 639 O O . ALA A 1 79 ? 5.686 2.165 -18.349 1.00 96.25 79 ALA A O 1
ATOM 640 N N . HIS A 1 80 ? 4.729 3.139 -16.553 1.00 97.56 80 HIS A N 1
ATOM 641 C CA . HIS A 1 80 ? 5.047 4.506 -16.948 1.00 97.56 80 HIS A CA 1
ATOM 642 C C . HIS A 1 80 ? 6.562 4.754 -16.968 1.00 97.56 80 HIS A C 1
ATOM 644 O O . HIS A 1 80 ? 7.082 5.234 -17.974 1.00 97.56 80 HIS A O 1
ATOM 650 N N . LEU A 1 81 ? 7.291 4.349 -15.924 1.00 96.69 81 LEU A N 1
ATOM 651 C CA . LEU A 1 81 ? 8.750 4.483 -15.854 1.00 96.69 81 LEU A CA 1
ATOM 652 C C . LEU A 1 81 ? 9.447 3.753 -17.008 1.00 96.69 81 LEU A C 1
ATOM 654 O O . LEU A 1 81 ? 10.309 4.330 -17.668 1.00 96.69 81 LEU A O 1
ATOM 658 N N . ARG A 1 82 ? 9.034 2.520 -17.320 1.00 96.19 82 ARG A N 1
ATOM 659 C CA . ARG A 1 82 ? 9.585 1.764 -18.459 1.00 96.19 82 ARG A CA 1
ATOM 660 C C . ARG A 1 82 ? 9.269 2.415 -19.800 1.00 96.19 82 ARG A C 1
ATOM 662 O O . ARG A 1 82 ? 10.093 2.386 -20.713 1.00 96.19 82 ARG A O 1
ATOM 669 N N . SER A 1 83 ? 8.083 3.005 -19.941 1.00 97.69 83 SER A N 1
ATOM 670 C CA . SER A 1 83 ? 7.737 3.787 -21.129 1.00 97.69 83 SER A CA 1
ATOM 671 C C . SER A 1 83 ? 8.677 4.980 -21.300 1.00 97.69 83 SER A C 1
ATOM 673 O O . SER A 1 83 ? 9.206 5.181 -22.392 1.00 97.69 83 SER A O 1
ATOM 675 N N . GLU A 1 84 ? 8.947 5.716 -20.223 1.00 98.19 84 GLU A N 1
ATOM 676 C CA . GLU A 1 84 ? 9.841 6.875 -20.242 1.00 98.19 84 GLU A CA 1
ATOM 677 C C . GLU A 1 84 ? 11.299 6.495 -20.520 1.00 98.19 84 GLU A C 1
ATOM 679 O O . GLU A 1 84 ? 11.948 7.139 -21.345 1.00 98.19 84 GLU A O 1
ATOM 684 N N . ILE A 1 85 ? 11.799 5.405 -19.927 1.00 97.50 85 ILE A N 1
ATOM 685 C CA . ILE A 1 85 ? 13.143 4.880 -20.216 1.00 97.50 85 ILE A CA 1
ATOM 686 C C . ILE A 1 85 ? 13.279 4.572 -21.709 1.00 97.50 85 ILE A C 1
ATOM 688 O O . ILE A 1 85 ? 14.233 5.019 -22.346 1.00 97.50 85 ILE A O 1
ATOM 692 N N . ARG A 1 86 ? 12.306 3.864 -22.300 1.00 97.50 86 ARG A N 1
ATOM 693 C CA . ARG A 1 86 ? 12.306 3.571 -23.743 1.00 97.50 86 ARG A CA 1
ATOM 694 C C . ARG A 1 86 ? 12.233 4.841 -24.587 1.00 97.50 86 ARG A C 1
ATOM 696 O O . ARG A 1 86 ? 12.975 4.961 -25.558 1.00 97.50 86 ARG A O 1
ATOM 703 N N . ARG A 1 87 ? 11.379 5.796 -24.207 1.00 98.19 87 ARG A N 1
ATOM 704 C CA . ARG A 1 87 ? 11.210 7.081 -24.907 1.00 98.19 87 ARG A CA 1
ATOM 705 C C . ARG A 1 87 ? 12.509 7.893 -24.956 1.00 98.19 87 ARG A C 1
ATOM 707 O O . ARG A 1 87 ? 12.739 8.599 -25.931 1.00 98.19 87 ARG A O 1
ATOM 714 N N . LEU A 1 88 ? 13.351 7.784 -23.928 1.00 98.00 88 LEU A N 1
ATOM 715 C CA . LEU A 1 88 ? 14.625 8.500 -23.807 1.00 98.00 88 LEU A CA 1
ATOM 716 C C . LEU A 1 88 ? 15.833 7.741 -24.390 1.00 98.00 88 LEU A C 1
ATOM 718 O O . LEU A 1 88 ? 16.966 8.177 -24.202 1.00 98.00 88 LEU A O 1
ATOM 722 N N . GLY A 1 89 ? 15.612 6.638 -25.112 1.00 96.69 89 GLY A N 1
ATOM 723 C CA . GLY A 1 89 ? 16.674 5.875 -25.783 1.00 96.69 89 GLY A CA 1
ATOM 724 C C . GLY A 1 89 ? 17.073 4.567 -25.094 1.00 96.69 89 GLY A C 1
ATOM 725 O O . GLY A 1 89 ? 17.955 3.871 -25.587 1.00 96.69 89 GLY A O 1
ATOM 726 N N . GLY A 1 90 ? 16.395 4.195 -24.006 1.00 96.94 90 GLY A N 1
ATOM 727 C CA . GLY A 1 90 ? 16.616 2.942 -23.288 1.00 96.94 90 GLY A CA 1
ATOM 728 C C . GLY A 1 90 ? 17.806 2.988 -22.326 1.00 96.94 90 GLY A C 1
ATOM 729 O O . GLY A 1 90 ? 18.803 3.668 -22.555 1.00 96.94 90 GLY A O 1
ATOM 730 N N . ASN A 1 91 ? 17.704 2.244 -21.223 1.00 97.56 91 ASN A N 1
ATOM 731 C CA . ASN A 1 91 ? 18.795 2.079 -20.268 1.00 97.56 91 ASN A CA 1
ATOM 732 C C . ASN A 1 91 ? 18.667 0.725 -19.539 1.00 97.56 91 ASN A C 1
ATOM 734 O O . ASN A 1 91 ? 17.913 0.632 -18.567 1.00 97.56 91 ASN A O 1
ATOM 738 N N . PRO A 1 92 ? 19.428 -0.307 -19.954 1.00 96.19 92 PRO A N 1
ATOM 739 C CA . PRO A 1 92 ? 19.359 -1.640 -19.353 1.00 96.19 92 PRO A CA 1
ATOM 740 C C . PRO A 1 92 ? 19.663 -1.672 -17.850 1.00 96.19 92 PRO A C 1
ATOM 742 O O . PRO A 1 92 ? 19.127 -2.514 -17.135 1.00 96.19 92 PRO A O 1
ATOM 745 N N . LEU A 1 93 ? 20.498 -0.751 -17.348 1.00 96.81 93 LEU A N 1
ATOM 746 C CA . LEU A 1 93 ? 20.786 -0.661 -15.914 1.00 96.81 93 LEU A CA 1
ATOM 747 C C . LEU A 1 93 ? 19.569 -0.153 -15.136 1.00 96.81 93 LEU A C 1
ATOM 749 O O . LEU A 1 93 ? 19.299 -0.644 -14.045 1.00 96.81 93 LEU A O 1
ATOM 753 N N . MET A 1 94 ? 18.813 0.797 -15.694 1.00 95.62 94 MET A N 1
ATOM 754 C CA . MET A 1 94 ? 17.572 1.264 -15.069 1.00 95.62 94 MET A CA 1
ATOM 755 C C . MET A 1 94 ? 16.486 0.191 -15.106 1.00 95.62 94 MET A C 1
ATOM 757 O O . MET A 1 94 ? 15.804 0.005 -14.103 1.00 95.62 94 MET A O 1
ATOM 761 N N . ASP A 1 95 ? 16.355 -0.550 -16.208 1.00 95.75 95 ASP A N 1
ATOM 762 C CA . ASP A 1 95 ? 15.425 -1.683 -16.273 1.00 95.75 95 ASP A CA 1
ATOM 763 C C . ASP A 1 95 ? 15.757 -2.750 -15.221 1.00 95.75 95 ASP A C 1
ATOM 765 O O . ASP A 1 95 ? 14.857 -3.203 -14.516 1.00 95.75 95 ASP A O 1
ATOM 769 N N . ALA A 1 96 ? 17.043 -3.071 -15.039 1.00 96.12 96 ALA A N 1
ATOM 770 C CA . ALA A 1 96 ? 17.493 -4.001 -14.005 1.00 96.12 96 ALA A CA 1
ATOM 77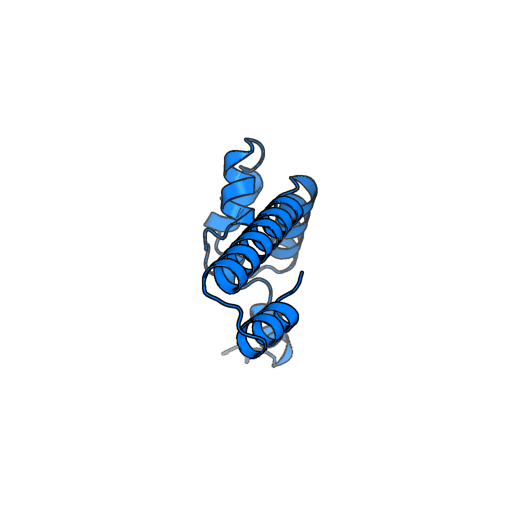1 C C . ALA A 1 96 ? 17.210 -3.496 -12.580 1.00 96.12 96 ALA A C 1
ATOM 773 O O . ALA A 1 96 ? 16.926 -4.296 -11.691 1.00 96.12 96 ALA A O 1
ATOM 774 N N . VAL A 1 97 ? 17.267 -2.179 -12.344 1.00 95.62 97 VAL A N 1
ATOM 775 C CA . VAL A 1 97 ? 16.843 -1.587 -11.066 1.00 95.62 97 VAL A CA 1
ATOM 776 C C . VAL A 1 97 ? 15.335 -1.746 -10.882 1.00 95.62 97 VAL A C 1
ATOM 778 O O . VAL A 1 97 ? 14.908 -2.158 -9.810 1.00 95.62 97 VAL A O 1
ATOM 781 N N . LEU A 1 98 ? 14.521 -1.476 -11.908 1.00 94.94 98 LEU A N 1
ATOM 782 C CA . LEU A 1 98 ? 13.065 -1.639 -11.819 1.00 94.94 98 LEU A CA 1
ATOM 783 C C . LEU A 1 98 ? 12.654 -3.093 -11.555 1.00 94.94 98 LEU A C 1
ATOM 785 O O . LEU A 1 98 ? 11.732 -3.327 -10.775 1.00 94.94 98 LEU A O 1
ATOM 789 N N . ASP A 1 99 ? 13.369 -4.065 -12.125 1.00 94.88 99 ASP A N 1
ATOM 790 C CA . ASP A 1 99 ? 13.124 -5.492 -11.886 1.00 94.88 99 ASP A CA 1
ATOM 791 C C . ASP A 1 99 ? 13.282 -5.890 -10.407 1.00 94.88 99 ASP A C 1
ATOM 793 O O . ASP A 1 99 ? 12.597 -6.803 -9.944 1.00 94.88 99 ASP A O 1
ATOM 797 N N . GLN A 1 100 ? 14.124 -5.187 -9.639 1.00 94.69 100 GLN A N 1
ATOM 798 C CA . GLN A 1 100 ? 14.316 -5.444 -8.204 1.00 94.69 100 GLN A CA 1
ATOM 799 C C . GLN A 1 100 ? 13.124 -5.005 -7.341 1.00 94.69 100 GLN A C 1
ATOM 801 O O . GLN A 1 100 ? 12.958 -5.513 -6.234 1.00 94.69 100 GLN A O 1
ATOM 806 N N . TYR A 1 101 ? 12.297 -4.074 -7.828 1.00 89.38 101 TYR A N 1
ATOM 807 C CA . TYR A 1 101 ? 11.169 -3.497 -7.083 1.00 89.38 101 TYR A CA 1
ATOM 808 C C . TYR A 1 101 ? 9.802 -4.006 -7.556 1.00 89.38 101 TYR A C 1
ATOM 810 O O . TYR A 1 101 ? 8.769 -3.440 -7.191 1.00 89.38 101 TYR A O 1
ATOM 818 N N . ARG A 1 102 ? 9.777 -5.055 -8.381 1.00 86.19 102 ARG A N 1
ATOM 819 C CA . ARG A 1 102 ? 8.547 -5.593 -8.965 1.00 86.19 102 ARG A CA 1
ATOM 820 C C . ARG A 1 102 ? 7.646 -6.235 -7.900 1.00 86.19 102 ARG A C 1
ATOM 822 O O . ARG A 1 102 ? 8.126 -6.989 -7.055 1.00 86.19 102 ARG A O 1
ATOM 829 N N . VAL A 1 103 ? 6.339 -5.948 -7.973 1.00 79.88 103 VAL A N 1
ATOM 830 C CA . VAL A 1 103 ? 5.303 -6.352 -6.991 1.00 79.88 103 VAL A CA 1
ATOM 831 C C . VAL A 1 103 ? 4.229 -7.246 -7.598 1.00 79.88 103 VAL A C 1
ATOM 833 O O . VAL A 1 103 ? 3.757 -6.952 -8.724 1.00 79.88 103 VAL A O 1
#

Solvent-accessible surface area (backbone atoms only — not comparable to full-atom values): 5977 Å² total; per-residue (Å²): 134,83,80,78,79,51,78,67,60,55,61,59,55,64,56,65,44,54,47,34,74,45,58,82,44,70,37,52,52,47,27,49,70,70,76,76,15,66,64,51,54,56,52,31,75,62,39,49,81,53,63,68,62,51,52,51,46,51,52,50,31,54,76,64,41,14,54,59,54,45,51,50,52,51,54,53,50,50,54,49,51,55,50,52,38,52,73,75,71,54,49,73,70,59,52,57,54,52,62,76,70,68,130

InterPro domains:
  IPR008949 Isoprenoid synthase domain superfamily [G3DSA:1.10.600.10] (12-102)
  IPR008949 Isoprenoid synthase domain superfamily [SSF48576] (17-99)

Foldseek 3Di:
DDPDQDPVLVVLLPPPQCLLVLHCDQLLVLLVVLVNNPLLNVSSVVSDSDNVSSVVSVVSSVVSCSVVVVLVVLVVVLVVVQVVCVVVPHDVVVVVVSVVVHD